Protein AF-A0A023X568-F1 (afdb_monomer_lite)

Structure (mmCIF, N/CA/C/O backbone):
data_AF-A0A023X568-F1
#
_entry.id   AF-A0A023X568-F1
#
loop_
_atom_site.group_PDB
_atom_site.id
_atom_site.type_symbol
_atom_site.label_atom_id
_atom_site.label_alt_id
_atom_site.label_comp_id
_atom_site.label_asym_id
_atom_site.label_entity_id
_atom_site.label_seq_id
_atom_site.pdbx_PDB_ins_code
_atom_site.Cartn_x
_atom_site.Cartn_y
_atom_site.Cartn_z
_atom_site.occupancy
_atom_site.B_iso_or_equiv
_atom_site.auth_seq_id
_atom_site.auth_comp_id
_atom_site.auth_asym_id
_atom_site.auth_atom_id
_atom_site.pdbx_PDB_model_num
ATOM 1 N N . MET A 1 1 ? -38.327 41.066 -4.681 1.00 35.44 1 MET A N 1
ATOM 2 C CA . MET A 1 1 ? -38.825 39.773 -5.218 1.00 35.44 1 MET A CA 1
ATOM 3 C C . MET A 1 1 ? -37.697 39.162 -6.045 1.00 35.44 1 MET A C 1
ATOM 5 O O . MET A 1 1 ? -37.097 39.919 -6.782 1.00 35.44 1 MET A O 1
ATOM 9 N N . GLY A 1 2 ? -37.252 37.909 -5.993 1.00 36.91 2 GLY A N 1
ATOM 10 C CA . GLY A 1 2 ? -37.516 36.705 -5.208 1.00 36.91 2 GLY A CA 1
ATOM 11 C C . GLY A 1 2 ? -36.327 35.745 -5.449 1.00 36.91 2 GLY A C 1
ATOM 12 O O . GLY A 1 2 ? -35.609 35.879 -6.438 1.00 36.91 2 GLY A O 1
ATOM 13 N N . ARG A 1 3 ? -36.064 34.809 -4.529 1.00 44.84 3 ARG A N 1
ATOM 14 C CA . ARG A 1 3 ? -35.041 33.753 -4.704 1.00 44.84 3 ARG A CA 1
ATOM 15 C C . ARG A 1 3 ? -35.543 32.700 -5.707 1.00 44.84 3 ARG A C 1
ATOM 17 O O . ARG A 1 3 ? -36.745 32.444 -5.731 1.00 44.84 3 ARG A O 1
ATOM 24 N N . PRO A 1 4 ? -34.642 31.965 -6.384 1.00 42.25 4 PRO A N 1
ATOM 25 C CA . PRO A 1 4 ? -34.610 30.537 -6.060 1.00 42.25 4 PRO A CA 1
ATOM 26 C C . PRO A 1 4 ? -33.210 29.902 -6.013 1.00 42.25 4 PRO A C 1
ATOM 28 O O . PRO A 1 4 ? -32.289 30.225 -6.754 1.00 42.25 4 PRO A O 1
ATOM 31 N N . ARG A 1 5 ? -33.106 28.922 -5.110 1.00 48.09 5 ARG A N 1
ATOM 32 C CA . ARG A 1 5 ? -32.034 27.930 -4.961 1.00 48.09 5 ARG A CA 1
ATOM 33 C C . ARG A 1 5 ? -32.163 26.841 -6.035 1.00 48.09 5 ARG A C 1
ATOM 35 O O . ARG A 1 5 ? -33.280 26.387 -6.272 1.00 48.09 5 ARG A O 1
ATOM 42 N N . ARG A 1 6 ? -31.053 26.246 -6.500 1.00 35.62 6 ARG A N 1
ATOM 43 C CA . ARG A 1 6 ? -31.047 24.810 -6.859 1.00 35.62 6 ARG A CA 1
ATOM 44 C C . ARG A 1 6 ? -29.675 24.13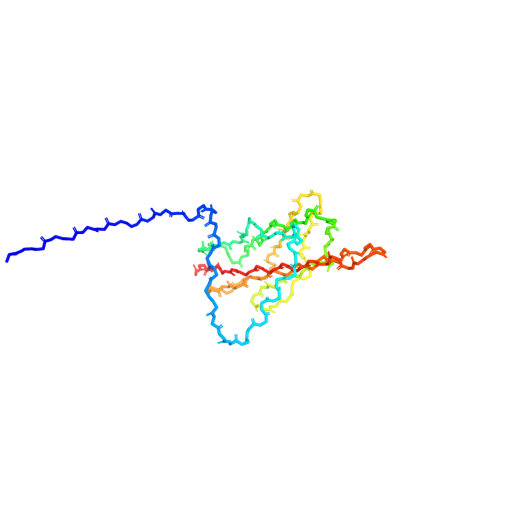5 -6.706 1.00 35.62 6 ARG A C 1
ATOM 46 O O . ARG A 1 6 ? -28.683 24.539 -7.294 1.00 35.62 6 ARG A O 1
ATOM 53 N N . ARG A 1 7 ? -29.679 23.080 -5.883 1.00 36.94 7 ARG A N 1
ATOM 54 C CA . ARG A 1 7 ? -28.644 22.053 -5.662 1.00 36.94 7 ARG A CA 1
ATOM 55 C C . ARG A 1 7 ? -28.492 21.117 -6.876 1.00 36.94 7 ARG A C 1
ATOM 57 O O . ARG A 1 7 ? -29.515 20.753 -7.450 1.00 36.94 7 ARG A O 1
ATOM 64 N N . ARG A 1 8 ? -27.281 20.576 -7.088 1.00 30.38 8 ARG A N 1
ATOM 65 C CA . ARG A 1 8 ? -26.889 19.134 -7.204 1.00 30.38 8 ARG A CA 1
ATOM 66 C C . ARG A 1 8 ? -25.484 19.079 -7.823 1.00 30.38 8 ARG A C 1
ATOM 68 O O . ARG A 1 8 ? -25.260 19.673 -8.861 1.00 30.38 8 ARG A O 1
ATOM 75 N N . ASN A 1 9 ? -24.465 18.613 -7.106 1.00 30.53 9 ASN A N 1
ATOM 76 C CA . ASN A 1 9 ? -24.104 17.217 -6.820 1.00 30.53 9 ASN A CA 1
ATOM 77 C C . ASN A 1 9 ? -23.777 16.373 -8.065 1.00 30.53 9 ASN A C 1
ATOM 79 O O . ASN A 1 9 ? -24.662 16.084 -8.865 1.00 30.53 9 ASN A O 1
ATOM 83 N N . SER A 1 10 ? -22.537 15.873 -8.048 1.00 35.84 10 SER A N 1
ATOM 84 C CA . SER A 1 10 ? -22.014 14.678 -8.713 1.00 35.84 10 SER A CA 1
ATOM 85 C C . SER A 1 10 ? -21.872 14.717 -10.233 1.00 35.84 10 SER A C 1
ATOM 87 O O . SER A 1 10 ? -22.862 14.750 -10.960 1.00 35.84 10 SER A O 1
ATOM 89 N N . ARG A 1 11 ? -20.619 14.586 -10.693 1.00 29.97 11 ARG A N 1
ATOM 90 C CA . ARG A 1 11 ? -20.166 13.501 -11.586 1.00 29.97 11 ARG A CA 1
ATOM 91 C C . ARG A 1 11 ? -18.658 13.612 -11.839 1.00 29.97 11 ARG A C 1
ATOM 93 O O . ARG A 1 11 ? -18.179 14.651 -12.269 1.00 29.97 11 ARG A O 1
ATOM 100 N N . ASN A 1 12 ? -17.955 12.516 -11.543 1.00 39.72 12 ASN A N 1
ATOM 101 C CA . ASN A 1 12 ? -16.708 12.036 -12.150 1.00 39.72 12 ASN A CA 1
ATOM 102 C C . ASN A 1 12 ? -15.942 12.991 -13.085 1.00 39.72 12 ASN A C 1
ATOM 104 O O . ASN A 1 12 ? -16.439 13.266 -14.178 1.00 39.72 12 ASN A O 1
ATOM 108 N N . PRO A 1 13 ? -14.649 13.253 -12.836 1.00 35.16 13 PRO A N 1
ATOM 109 C CA . PRO A 1 13 ? -13.721 13.431 -13.932 1.00 35.16 13 PRO A CA 1
ATOM 110 C C . PRO A 1 13 ? -13.277 12.046 -14.419 1.00 35.16 13 PRO A C 1
ATOM 112 O O . PRO A 1 13 ? -12.352 11.428 -13.895 1.00 35.16 13 PRO A O 1
ATOM 115 N N . ARG A 1 14 ? -13.990 11.562 -15.444 1.00 32.44 14 ARG A N 1
ATOM 116 C CA . ARG A 1 14 ? -13.368 10.791 -16.525 1.00 32.44 14 ARG A CA 1
ATOM 117 C C . ARG A 1 14 ? -12.263 11.670 -17.118 1.00 32.44 14 ARG A C 1
ATOM 119 O O . ARG A 1 14 ? -12.460 12.873 -17.267 1.00 32.44 14 ARG A O 1
ATOM 126 N N . TRP A 1 15 ? -11.117 11.060 -17.395 1.00 35.97 15 TRP A N 1
ATOM 127 C CA . TRP A 1 15 ? -9.962 11.663 -18.054 1.00 35.97 15 TRP A CA 1
ATOM 128 C C . TRP A 1 15 ? -10.347 12.646 -19.164 1.00 35.97 15 TRP A C 1
ATOM 130 O O . TRP A 1 15 ? -11.101 12.254 -20.044 1.00 35.97 15 TRP A O 1
ATOM 140 N N . SER A 1 16 ? -9.785 13.861 -19.144 1.00 31.78 16 SER A N 1
ATOM 141 C CA . SER A 1 16 ? -9.443 14.631 -20.349 1.00 31.78 16 SER A CA 1
ATOM 142 C C . SER A 1 16 ? -8.603 15.872 -20.011 1.00 31.78 16 SER A C 1
ATOM 144 O O . SER A 1 16 ? -9.069 16.810 -19.376 1.00 31.78 16 SER A O 1
ATOM 146 N N . THR A 1 17 ? -7.374 15.831 -20.521 1.00 32.97 17 THR A N 1
ATOM 147 C CA . THR A 1 17 ? -6.616 16.911 -21.172 1.00 32.97 17 THR A CA 1
ATOM 148 C C . THR A 1 17 ? -6.122 18.123 -20.368 1.00 32.97 17 THR A C 1
ATOM 150 O O . THR A 1 17 ? -6.838 18.878 -19.721 1.00 32.97 17 THR A O 1
ATOM 153 N N . VAL A 1 18 ? -4.812 18.300 -20.524 1.00 33.88 18 VAL A N 1
ATOM 154 C CA . VAL A 1 18 ? -3.893 19.292 -19.976 1.00 33.88 18 VAL A CA 1
ATOM 155 C C . VAL A 1 18 ? -4.303 20.738 -20.292 1.00 33.88 18 VAL A C 1
ATOM 157 O O . VAL A 1 18 ? -4.544 21.085 -21.447 1.00 33.88 18 VAL A O 1
ATOM 160 N N . ARG A 1 19 ? -4.249 21.617 -19.283 1.00 27.55 19 ARG A N 1
ATOM 161 C CA . ARG A 1 19 ? -4.012 23.060 -19.464 1.00 27.55 19 ARG A CA 1
ATOM 162 C C . ARG A 1 19 ? -2.806 23.465 -18.620 1.00 27.55 19 ARG A C 1
ATOM 164 O O . ARG A 1 19 ? -2.854 23.399 -17.396 1.00 27.55 19 ARG A O 1
ATOM 171 N N . VAL A 1 20 ? -1.721 23.845 -19.291 1.00 35.78 20 VAL A N 1
ATOM 172 C CA . VAL A 1 20 ? -0.517 24.411 -18.671 1.00 35.78 20 VAL A CA 1
ATOM 173 C C . VAL A 1 20 ? -0.686 25.925 -18.592 1.00 35.78 20 VAL A C 1
ATOM 175 O O . VAL A 1 20 ? -0.778 26.587 -19.621 1.00 35.78 20 VAL A O 1
ATOM 178 N N . THR A 1 21 ? -0.654 26.481 -17.384 1.00 30.23 21 THR A N 1
ATOM 179 C CA . THR A 1 21 ? -0.335 27.896 -17.148 1.00 30.23 21 THR A CA 1
ATOM 180 C C . THR A 1 21 ? 0.829 27.963 -16.163 1.00 30.23 21 THR A C 1
ATOM 182 O O . THR A 1 21 ? 0.734 27.467 -15.043 1.00 30.23 21 THR A O 1
ATOM 185 N N . ARG A 1 22 ? 1.954 28.518 -16.631 1.00 37.56 22 ARG A N 1
ATOM 186 C CA . ARG A 1 22 ? 3.204 28.743 -15.889 1.00 37.56 22 ARG A CA 1
ATOM 187 C C . ARG A 1 22 ? 2.975 29.658 -14.680 1.00 37.56 22 ARG A C 1
ATOM 189 O O . ARG A 1 22 ? 2.546 30.790 -14.878 1.00 37.56 22 ARG A O 1
ATOM 196 N N . THR A 1 23 ? 3.456 29.252 -13.502 1.00 34.44 23 THR A N 1
ATOM 197 C CA . THR A 1 23 ? 3.825 30.188 -12.426 1.00 34.44 23 THR A CA 1
ATOM 198 C C . THR A 1 23 ? 5.121 29.724 -11.759 1.00 34.44 23 THR A C 1
ATOM 200 O O . THR A 1 23 ? 5.266 28.560 -11.392 1.00 34.44 23 THR A O 1
ATOM 203 N N . LYS A 1 24 ? 6.082 30.651 -11.667 1.00 31.27 24 LYS A N 1
ATOM 204 C CA . LYS A 1 24 ? 7.371 30.533 -10.975 1.00 31.27 24 LYS A CA 1
ATOM 205 C C . LYS A 1 24 ? 7.178 30.081 -9.523 1.00 31.27 24 LYS A C 1
ATOM 207 O O . LYS A 1 24 ? 6.383 30.669 -8.800 1.00 31.27 24 LYS A O 1
ATOM 212 N N . GLY A 1 25 ? 7.971 29.104 -9.102 1.00 27.59 25 GLY A N 1
ATOM 213 C CA . GLY A 1 25 ? 8.020 28.617 -7.727 1.00 27.59 25 GLY A CA 1
ATOM 214 C C . GLY A 1 25 ? 8.455 27.164 -7.736 1.00 27.59 25 GLY A C 1
ATOM 215 O O . GLY A 1 25 ? 7.671 26.283 -8.067 1.00 27.59 25 GLY A O 1
ATOM 216 N N . SER A 1 26 ? 9.735 26.932 -7.463 1.00 42.91 26 SER A N 1
ATOM 217 C CA . SER A 1 26 ? 10.348 25.609 -7.384 1.00 42.91 26 SER A CA 1
ATOM 218 C C . SER A 1 26 ? 9.508 24.660 -6.518 1.00 42.91 26 SER A C 1
ATOM 220 O O . SER A 1 26 ? 9.502 24.771 -5.297 1.00 42.91 26 SER A O 1
ATOM 222 N N . ASN A 1 27 ? 8.806 23.715 -7.141 1.00 33.22 27 ASN A N 1
ATOM 223 C CA . ASN A 1 27 ? 8.450 22.462 -6.497 1.00 33.22 27 ASN A CA 1
ATOM 224 C C . ASN A 1 27 ? 8.725 21.357 -7.509 1.00 33.22 27 ASN A C 1
ATOM 226 O O . ASN A 1 27 ? 8.064 21.264 -8.545 1.00 33.22 27 ASN A O 1
ATOM 230 N N . LYS A 1 28 ? 9.790 20.607 -7.239 1.00 31.47 28 LYS A N 1
ATOM 231 C CA . LYS A 1 28 ? 10.438 19.607 -8.088 1.00 31.47 28 LYS A CA 1
ATOM 232 C C . LYS A 1 28 ? 9.469 18.447 -8.366 1.00 31.47 28 LYS A C 1
ATOM 234 O O . LYS A 1 28 ? 9.620 17.352 -7.841 1.00 31.47 28 LYS A O 1
ATOM 239 N N . THR A 1 29 ? 8.444 18.690 -9.182 1.00 31.78 29 THR A N 1
ATOM 240 C CA . THR A 1 29 ? 7.583 17.649 -9.747 1.00 31.78 29 THR A CA 1
ATOM 241 C C . THR A 1 29 ? 8.348 17.073 -10.917 1.00 31.78 29 THR A C 1
ATOM 243 O O . THR A 1 29 ? 8.167 17.437 -12.076 1.00 31.78 29 THR A O 1
ATOM 246 N N . THR A 1 30 ? 9.300 16.230 -10.558 1.00 33.84 30 THR A N 1
ATOM 247 C CA . THR A 1 30 ? 10.029 15.359 -11.454 1.00 33.84 30 THR A CA 1
ATOM 248 C C . THR A 1 30 ? 9.009 14.434 -12.142 1.00 33.84 30 THR A C 1
ATOM 250 O O . THR A 1 30 ? 8.675 13.356 -11.671 1.00 33.84 30 THR A O 1
ATOM 253 N N . SER A 1 31 ? 8.431 14.909 -13.247 1.00 42.16 31 SER A N 1
ATOM 254 C CA . SER A 1 31 ? 7.769 14.071 -14.248 1.00 42.16 31 SER A CA 1
ATOM 255 C C . SER A 1 31 ? 8.863 13.482 -15.128 1.00 42.16 31 SER A C 1
ATOM 257 O O . SER A 1 31 ? 9.156 14.011 -16.200 1.00 42.16 31 SER A O 1
ATOM 259 N N . TYR A 1 32 ? 9.509 12.415 -14.661 1.00 35.47 32 TYR A N 1
ATOM 260 C CA . TYR A 1 32 ? 10.209 11.532 -15.586 1.00 35.47 32 TYR A CA 1
ATOM 261 C C . TYR A 1 32 ? 9.151 10.653 -16.254 1.00 35.47 32 TYR A C 1
ATOM 263 O O . TYR A 1 32 ? 8.210 10.207 -15.603 1.00 35.47 32 TYR A O 1
ATOM 271 N N . ARG A 1 33 ? 9.255 10.565 -17.584 1.00 43.19 33 ARG A N 1
ATOM 272 C CA . ARG A 1 33 ? 8.391 9.852 -18.536 1.00 43.19 33 ARG A CA 1
ATOM 273 C C . ARG A 1 33 ? 7.608 8.717 -17.878 1.00 43.19 33 ARG A C 1
ATOM 275 O O . ARG A 1 33 ? 8.216 7.869 -17.246 1.00 43.19 33 ARG A O 1
ATOM 282 N N . VAL A 1 34 ? 6.288 8.731 -18.073 1.00 47.25 34 VAL A N 1
ATOM 283 C CA . VAL A 1 34 ? 5.316 7.726 -17.622 1.00 47.25 34 VAL A CA 1
ATOM 284 C C . VAL A 1 34 ? 5.871 6.310 -17.819 1.00 47.25 34 VAL A C 1
ATOM 286 O O . VAL A 1 34 ? 5.680 5.701 -18.866 1.00 47.25 34 VAL A O 1
ATOM 289 N N . SER A 1 35 ? 6.558 5.782 -16.809 1.00 57.00 35 SER A N 1
ATOM 290 C CA . SER A 1 35 ? 6.636 4.348 -16.584 1.00 57.00 35 SER A CA 1
ATOM 291 C C . SER A 1 35 ? 5.195 3.887 -16.441 1.00 57.00 35 SER A C 1
ATOM 293 O O . SER A 1 35 ? 4.418 4.556 -15.753 1.00 57.00 35 SER A O 1
ATOM 295 N N . GLY A 1 36 ? 4.812 2.764 -17.041 1.00 71.94 36 GLY A N 1
ATOM 296 C CA . GLY A 1 36 ? 3.463 2.206 -16.897 1.00 71.94 36 GLY A CA 1
ATOM 297 C C . GLY A 1 36 ? 3.086 1.818 -15.461 1.00 71.94 36 GLY A C 1
ATOM 298 O O . GLY A 1 36 ? 2.042 1.205 -15.254 1.00 71.94 36 GLY A O 1
ATOM 299 N N . LEU A 1 37 ? 3.932 2.163 -14.490 1.00 84.19 37 LEU A N 1
ATOM 300 C CA . LEU A 1 37 ? 3.759 2.017 -13.065 1.00 84.19 37 LEU A CA 1
ATOM 301 C C . LEU A 1 37 ? 2.515 2.760 -12.556 1.00 84.19 37 LEU A C 1
ATOM 303 O O . LEU A 1 37 ? 2.428 3.989 -12.555 1.00 84.19 37 LEU A O 1
ATOM 307 N N . SER A 1 38 ? 1.542 1.990 -12.086 1.00 86.06 38 SER A N 1
ATOM 308 C CA . SER A 1 38 ? 0.242 2.468 -11.640 1.00 86.06 38 SER A CA 1
ATOM 309 C C . SER A 1 38 ? -0.188 1.769 -10.356 1.00 86.06 38 SER A C 1
ATOM 311 O O . SER A 1 38 ? -0.047 0.555 -10.213 1.00 86.06 38 SER A O 1
ATOM 313 N N . ILE A 1 39 ? -0.754 2.550 -9.427 1.00 88.00 39 ILE A N 1
ATOM 314 C CA . ILE A 1 39 ? -1.297 2.069 -8.150 1.00 88.00 39 ILE A CA 1
ATOM 315 C C . ILE A 1 39 ? -2.798 2.379 -8.078 1.00 88.00 39 ILE A C 1
ATOM 317 O O . ILE A 1 39 ? -3.230 3.530 -7.901 1.00 88.00 39 ILE A O 1
ATOM 321 N N . THR A 1 40 ? -3.613 1.332 -8.177 1.00 90.50 40 THR A N 1
ATOM 322 C CA . THR A 1 40 ? -5.082 1.394 -8.244 1.00 90.50 40 THR A CA 1
ATOM 323 C C . THR A 1 40 ? -5.734 0.416 -7.259 1.00 90.50 40 THR A C 1
ATOM 325 O O . THR A 1 40 ? -5.047 -0.212 -6.457 1.00 90.50 40 THR A O 1
ATOM 328 N N . GLY A 1 41 ? -7.072 0.340 -7.234 1.00 88.25 41 GLY A N 1
ATOM 329 C CA . GLY A 1 41 ? -7.797 -0.665 -6.439 1.00 88.25 41 GLY A CA 1
ATOM 330 C C . GLY A 1 41 ? -7.577 -0.592 -4.921 1.00 88.25 41 GLY A C 1
ATOM 331 O O . GLY A 1 41 ? -7.720 -1.603 -4.234 1.00 88.25 41 GLY A O 1
ATOM 332 N N . VAL A 1 42 ? -7.191 0.578 -4.401 1.00 91.69 42 VAL A N 1
ATOM 333 C CA . VAL A 1 42 ? -6.760 0.726 -3.006 1.00 91.69 42 VAL A CA 1
ATOM 334 C C . VAL A 1 42 ? -7.902 0.501 -2.013 1.00 91.69 42 VAL A C 1
ATOM 336 O O . VAL A 1 42 ? -9.042 0.911 -2.235 1.00 91.69 42 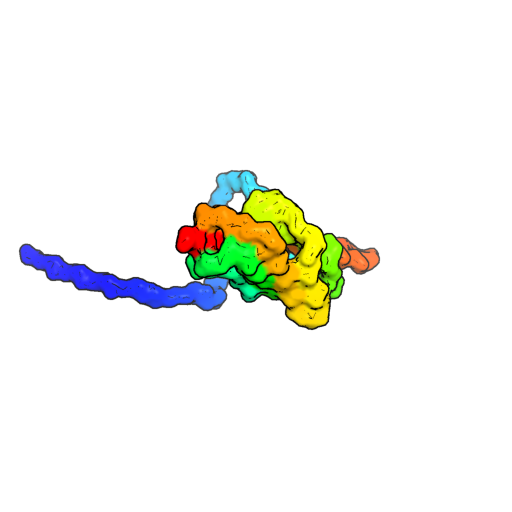VAL A O 1
ATOM 339 N N . GLY A 1 43 ? -7.584 -0.129 -0.888 1.00 87.88 43 GLY A N 1
ATOM 340 C CA . GLY A 1 43 ? -8.504 -0.335 0.220 1.00 87.88 43 GLY A CA 1
ATOM 341 C C . GLY A 1 43 ? -7.776 -0.731 1.507 1.00 87.88 43 GLY A C 1
ATOM 342 O O . GLY A 1 43 ? -6.616 -1.130 1.447 1.00 87.88 43 GLY A O 1
ATOM 343 N N . PRO A 1 44 ? -8.436 -0.652 2.671 1.00 93.56 44 PRO A N 1
ATOM 344 C CA . PRO A 1 44 ? -9.771 -0.088 2.875 1.00 93.56 44 PRO A CA 1
ATOM 345 C C . PRO A 1 44 ? -9.810 1.433 2.660 1.00 93.56 44 PRO A C 1
ATOM 347 O O . PRO A 1 44 ? -8.791 2.105 2.778 1.00 93.56 44 PRO A O 1
ATOM 350 N N . THR A 1 45 ? -10.992 1.965 2.361 1.00 88.88 45 THR A N 1
ATOM 351 C CA . THR A 1 45 ? -11.278 3.405 2.280 1.00 88.88 45 THR A CA 1
ATOM 352 C C . THR A 1 45 ? -12.550 3.705 3.069 1.00 88.88 45 THR A C 1
ATOM 354 O O . THR A 1 45 ? -13.370 2.815 3.301 1.00 88.88 45 THR A O 1
ATOM 357 N N . GLY A 1 46 ? -12.722 4.955 3.505 1.00 90.81 46 GLY A N 1
ATOM 358 C CA . GLY A 1 46 ? -13.892 5.344 4.294 1.00 90.81 46 GLY A CA 1
ATOM 359 C C . GLY A 1 46 ? -13.914 4.680 5.672 1.00 90.81 46 GLY A C 1
ATOM 360 O O . GLY A 1 46 ? -12.864 4.468 6.275 1.00 90.81 46 GLY A O 1
ATOM 361 N N . ARG A 1 47 ? -15.107 4.380 6.194 1.00 92.00 47 ARG A N 1
ATOM 362 C CA . ARG A 1 47 ? -15.284 3.817 7.539 1.00 92.00 47 ARG A CA 1
ATOM 363 C C . ARG A 1 47 ? -15.253 2.287 7.507 1.00 92.00 47 ARG A C 1
ATOM 365 O O . ARG A 1 47 ? -16.031 1.675 6.782 1.00 92.00 47 ARG A O 1
ATOM 372 N N . VAL A 1 48 ? -14.403 1.677 8.331 1.00 92.00 48 VAL A N 1
ATOM 373 C CA . VAL A 1 48 ? -14.314 0.223 8.531 1.00 92.00 48 VAL A CA 1
ATOM 374 C C . VAL A 1 48 ? -14.754 -0.154 9.940 1.00 92.00 48 VAL A C 1
ATOM 376 O O . VAL A 1 48 ? -14.390 0.512 10.905 1.00 92.00 48 VAL A O 1
ATOM 379 N N . ALA A 1 49 ? -15.537 -1.226 10.064 1.00 86.62 49 ALA A N 1
ATOM 380 C CA . ALA A 1 49 ? -15.985 -1.737 11.363 1.00 86.62 49 ALA A CA 1
ATOM 381 C C . ALA A 1 49 ? -14.896 -2.555 12.082 1.00 86.62 49 ALA A C 1
ATOM 383 O O . ALA A 1 49 ? -14.826 -2.575 13.304 1.00 86.62 49 ALA A O 1
ATOM 384 N N . GLY A 1 50 ? -14.030 -3.232 11.322 1.00 86.25 50 GLY A N 1
ATOM 385 C CA . GLY A 1 50 ? -12.981 -4.085 11.871 1.00 86.25 50 GLY A CA 1
ATOM 386 C C . GLY A 1 50 ? -11.713 -3.313 12.231 1.00 86.25 50 GLY A C 1
ATOM 387 O O . GLY A 1 50 ? -11.198 -2.537 11.429 1.00 86.25 50 GLY A O 1
ATOM 388 N N . ARG A 1 51 ? -11.147 -3.617 13.404 1.00 89.31 51 ARG A N 1
ATOM 389 C CA . ARG A 1 51 ? -9.843 -3.096 13.860 1.00 89.31 51 ARG A CA 1
ATOM 390 C C . ARG A 1 51 ? -8.641 -3.791 13.206 1.00 89.31 51 ARG A C 1
ATOM 392 O O . ARG A 1 51 ? -7.508 -3.369 13.405 1.00 89.31 51 ARG A O 1
ATOM 399 N N . ARG A 1 52 ? -8.875 -4.859 12.437 1.00 92.19 52 ARG A N 1
ATOM 400 C CA . ARG A 1 52 ? -7.858 -5.622 11.691 1.00 92.19 52 ARG A CA 1
ATOM 401 C C . ARG A 1 52 ? -8.223 -5.711 10.207 1.00 92.19 52 ARG A C 1
ATOM 403 O O . ARG A 1 52 ? -8.546 -6.791 9.716 1.00 92.19 52 ARG A O 1
ATOM 410 N N . PRO A 1 53 ? -8.282 -4.577 9.490 1.00 92.81 53 PRO A N 1
ATOM 411 C CA . PRO A 1 53 ? -8.624 -4.612 8.081 1.00 92.81 53 PRO A CA 1
ATOM 412 C C . PRO A 1 53 ? -7.481 -5.210 7.252 1.00 92.81 53 PRO A C 1
ATOM 414 O O . PRO A 1 53 ? -6.307 -5.119 7.611 1.00 92.81 53 PRO A O 1
ATOM 417 N N . THR A 1 54 ? -7.824 -5.755 6.090 1.00 95.06 54 THR A N 1
ATOM 418 C CA . THR A 1 54 ? -6.838 -6.107 5.065 1.00 95.06 54 THR A CA 1
ATOM 419 C C . THR A 1 54 ? -6.634 -4.917 4.139 1.00 95.06 54 THR A C 1
ATOM 421 O O . THR A 1 54 ? -7.551 -4.514 3.415 1.00 95.06 54 THR A O 1
ATOM 424 N N . VAL A 1 55 ? -5.424 -4.366 4.152 1.00 93.88 55 VAL A N 1
ATOM 425 C CA . VAL A 1 55 ? -4.969 -3.387 3.167 1.00 93.88 55 VAL A CA 1
ATOM 426 C C . VAL A 1 55 ? -4.781 -4.099 1.833 1.00 93.88 55 VAL A C 1
ATOM 428 O O . VAL A 1 55 ? -4.186 -5.173 1.777 1.00 93.88 55 VAL A O 1
ATOM 431 N N . ARG A 1 56 ? -5.297 -3.516 0.756 1.00 94.88 56 ARG A N 1
ATOM 432 C CA . ARG A 1 56 ? -5.205 -4.056 -0.600 1.00 94.88 56 ARG A CA 1
ATOM 433 C C . ARG A 1 56 ? -4.919 -2.951 -1.601 1.00 94.88 56 ARG A C 1
ATOM 435 O O . ARG A 1 56 ? -5.363 -1.821 -1.408 1.00 94.88 56 ARG A O 1
ATOM 442 N N . ALA A 1 57 ? -4.215 -3.294 -2.666 1.00 92.38 57 ALA A N 1
ATOM 443 C CA . ALA A 1 57 ? -4.015 -2.438 -3.826 1.00 92.38 57 ALA A CA 1
ATOM 444 C C . ALA A 1 57 ? -3.637 -3.290 -5.041 1.00 92.38 57 ALA A C 1
ATOM 446 O O . ALA A 1 57 ? -3.259 -4.452 -4.904 1.00 92.38 57 ALA A O 1
ATOM 447 N N . THR A 1 58 ? -3.700 -2.686 -6.219 1.00 93.06 58 THR A N 1
ATOM 448 C CA . THR A 1 58 ? -3.133 -3.232 -7.448 1.00 93.06 58 THR A CA 1
ATOM 449 C C . THR A 1 58 ? -1.977 -2.338 -7.874 1.00 93.06 58 THR A C 1
ATOM 451 O O . THR A 1 58 ? -2.190 -1.149 -8.115 1.00 93.06 58 THR A O 1
ATOM 454 N N . VAL A 1 59 ? -0.772 -2.902 -7.934 1.00 90.75 59 VAL A N 1
ATOM 455 C CA . VAL A 1 59 ? 0.474 -2.247 -8.342 1.00 90.75 59 VAL A CA 1
ATOM 456 C C . VAL A 1 59 ? 0.997 -2.965 -9.581 1.00 90.75 59 VAL A C 1
ATOM 458 O O . VAL A 1 59 ? 1.375 -4.135 -9.509 1.00 90.75 59 VAL A O 1
ATOM 461 N N . ILE A 1 60 ? 0.972 -2.281 -10.720 1.00 86.88 60 ILE A N 1
ATOM 462 C CA . ILE A 1 60 ? 1.347 -2.837 -12.026 1.00 86.88 60 ILE A CA 1
ATOM 463 C C . ILE A 1 60 ? 2.323 -1.877 -12.684 1.00 86.88 60 ILE A C 1
ATOM 465 O O . ILE A 1 60 ? 2.074 -0.678 -12.643 1.00 86.88 60 ILE A O 1
ATOM 469 N N . ASP A 1 61 ? 3.362 -2.396 -13.331 1.00 84.31 61 ASP A N 1
ATOM 470 C CA . ASP A 1 61 ? 4.152 -1.669 -14.323 1.00 84.31 61 ASP A CA 1
ATOM 471 C C . ASP A 1 61 ? 3.938 -2.321 -15.698 1.00 84.31 61 ASP A C 1
ATOM 473 O O . ASP A 1 61 ? 3.914 -3.542 -15.810 1.00 84.31 61 ASP A O 1
ATOM 477 N N . GLN A 1 62 ? 3.711 -1.509 -16.733 1.00 75.56 62 GLN A N 1
ATOM 478 C CA . GLN A 1 62 ? 3.561 -1.985 -18.117 1.00 75.56 62 GLN A CA 1
ATOM 479 C C . GLN A 1 62 ? 4.915 -2.143 -18.820 1.00 75.56 62 GLN A C 1
ATOM 481 O O . GLN A 1 62 ? 4.985 -2.806 -19.849 1.00 75.56 62 GLN A O 1
ATOM 486 N N . GLY A 1 63 ? 5.966 -1.495 -18.307 1.00 68.81 63 GLY A N 1
ATOM 487 C CA . GLY A 1 63 ? 7.304 -1.530 -18.897 1.00 68.81 63 GLY A CA 1
ATOM 488 C C . GLY A 1 63 ? 8.215 -2.591 -18.287 1.00 68.81 63 GLY A C 1
ATOM 489 O O . GLY A 1 63 ? 9.163 -3.016 -18.938 1.00 68.81 63 GLY A O 1
ATOM 490 N N . THR A 1 64 ? 7.936 -3.033 -17.058 1.00 74.25 64 THR A N 1
ATOM 491 C CA . THR A 1 64 ? 8.788 -3.985 -16.333 1.00 74.25 64 THR A CA 1
ATOM 492 C C . THR A 1 64 ? 7.999 -4.943 -15.461 1.00 74.25 64 THR A C 1
ATOM 494 O O . THR A 1 64 ? 6.839 -4.717 -15.115 1.00 74.25 64 THR A O 1
ATOM 497 N N . ARG A 1 65 ? 8.661 -6.033 -15.069 1.00 79.81 65 ARG A N 1
ATOM 498 C CA . ARG A 1 65 ? 8.148 -6.940 -14.051 1.00 79.81 65 ARG A CA 1
ATOM 499 C C . ARG A 1 65 ? 8.543 -6.428 -12.669 1.00 79.81 65 ARG A C 1
ATOM 501 O O . ARG A 1 65 ? 9.676 -6.620 -12.245 1.00 79.81 65 ARG A O 1
ATOM 508 N N . LEU A 1 66 ? 7.583 -5.845 -11.960 1.00 85.50 66 LEU A N 1
ATOM 509 C CA . LEU A 1 66 ? 7.752 -5.495 -10.553 1.00 85.50 66 LEU A CA 1
ATOM 510 C C . LEU A 1 66 ? 7.931 -6.740 -9.691 1.00 85.50 66 LEU A C 1
ATOM 512 O O . LEU A 1 66 ? 7.260 -7.762 -9.870 1.00 85.50 66 LEU A O 1
ATOM 516 N N . THR A 1 67 ? 8.785 -6.614 -8.691 1.00 89.00 67 THR A N 1
ATOM 517 C CA . THR A 1 67 ? 8.946 -7.576 -7.611 1.00 89.00 67 THR A CA 1
ATOM 518 C C . THR A 1 67 ? 8.443 -6.985 -6.299 1.00 89.00 67 THR A C 1
ATOM 520 O O . THR A 1 67 ? 8.140 -5.801 -6.177 1.00 89.00 67 THR A O 1
ATOM 523 N N . LYS A 1 68 ? 8.347 -7.822 -5.263 1.00 89.50 68 LYS A N 1
ATOM 524 C CA . LYS A 1 68 ? 7.988 -7.350 -3.923 1.00 89.50 68 LYS A CA 1
ATOM 525 C C . LYS A 1 68 ? 9.006 -6.337 -3.372 1.00 89.50 68 LYS A C 1
ATOM 527 O O . LYS A 1 68 ? 8.606 -5.454 -2.621 1.00 89.50 68 LYS A O 1
ATOM 532 N N . GLY A 1 69 ? 10.292 -6.483 -3.710 1.00 88.88 69 GLY A N 1
ATOM 533 C CA . GLY A 1 69 ? 11.363 -5.607 -3.217 1.00 88.88 69 GLY A CA 1
ATOM 534 C C . GLY A 1 69 ? 11.236 -4.164 -3.707 1.00 88.88 69 GLY A C 1
ATOM 535 O O . GLY A 1 69 ? 11.633 -3.241 -3.005 1.00 88.88 69 GLY A O 1
ATOM 536 N N . ASP A 1 70 ? 10.580 -3.987 -4.850 1.00 89.81 70 ASP A N 1
ATOM 537 C CA . ASP A 1 70 ? 10.336 -2.700 -5.503 1.00 89.81 70 ASP A CA 1
ATOM 538 C C . ASP A 1 70 ? 9.194 -1.908 -4.851 1.00 89.81 70 ASP A C 1
ATOM 540 O O . ASP A 1 70 ? 8.899 -0.780 -5.243 1.00 89.81 70 ASP A O 1
ATOM 544 N N . ILE A 1 71 ? 8.501 -2.501 -3.870 1.00 92.31 71 ILE A N 1
ATOM 545 C CA . ILE A 1 71 ? 7.298 -1.941 -3.261 1.00 92.31 71 ILE A CA 1
ATOM 546 C C . ILE A 1 71 ? 7.506 -1.757 -1.761 1.00 92.31 71 ILE A C 1
ATOM 548 O O . ILE A 1 71 ? 7.806 -2.691 -1.022 1.00 92.31 71 ILE A O 1
ATOM 552 N N . ARG A 1 72 ? 7.236 -0.547 -1.282 1.00 94.88 72 ARG A N 1
ATOM 553 C CA . ARG A 1 72 ? 7.204 -0.202 0.137 1.00 94.88 72 ARG A CA 1
ATOM 554 C C . ARG A 1 72 ? 5.781 0.139 0.546 1.00 94.88 72 ARG A C 1
ATOM 556 O O . ARG A 1 72 ? 5.121 0.974 -0.074 1.00 94.88 72 ARG A O 1
ATOM 563 N N . LEU A 1 73 ? 5.307 -0.506 1.607 1.00 94.56 73 LEU A N 1
ATOM 564 C CA . LEU A 1 73 ? 3.999 -0.255 2.203 1.00 94.56 73 LEU A CA 1
ATOM 565 C C . LEU A 1 73 ? 4.184 0.386 3.575 1.00 94.56 73 LEU A C 1
ATOM 567 O O . LEU A 1 73 ? 4.883 -0.157 4.421 1.00 94.56 73 LEU A O 1
ATOM 571 N N . TYR A 1 74 ? 3.473 1.475 3.833 1.00 94.31 74 TYR A N 1
ATOM 572 C CA . TYR A 1 74 ? 3.427 2.147 5.122 1.00 94.31 74 TYR A CA 1
ATOM 573 C C . TYR A 1 74 ? 1.990 2.197 5.635 1.00 94.31 74 TYR A C 1
ATOM 575 O O . TYR A 1 74 ? 1.057 2.497 4.889 1.00 94.31 74 TYR A O 1
ATOM 583 N N . VAL A 1 75 ? 1.814 1.938 6.929 1.00 92.94 75 VAL A N 1
ATOM 584 C CA . VAL A 1 75 ? 0.553 2.165 7.651 1.00 92.94 75 VAL A CA 1
ATOM 585 C C . VAL A 1 75 ? 0.875 3.019 8.868 1.00 92.94 75 VAL A C 1
ATOM 587 O O . VAL A 1 75 ? 1.729 2.638 9.668 1.00 92.94 75 VAL A O 1
ATOM 590 N N . ASP A 1 76 ? 0.241 4.186 8.959 1.00 90.88 76 ASP A N 1
ATOM 591 C CA . ASP A 1 76 ? 0.507 5.240 9.947 1.00 90.88 76 ASP A CA 1
ATOM 592 C C . ASP A 1 76 ? 1.990 5.630 10.015 1.00 90.88 76 ASP A C 1
ATOM 594 O O . ASP A 1 76 ? 2.576 5.788 11.081 1.00 90.88 76 ASP A O 1
ATOM 598 N N . GLY A 1 77 ? 2.629 5.716 8.844 1.00 91.12 77 GLY A N 1
ATOM 599 C CA . GLY A 1 77 ? 4.055 6.032 8.709 1.00 91.12 77 GLY A CA 1
ATOM 600 C C . GLY A 1 77 ? 5.005 4.877 9.042 1.00 91.12 77 GLY A C 1
ATOM 601 O O . GLY A 1 77 ? 6.195 4.983 8.772 1.00 91.12 77 GLY A O 1
ATOM 602 N N . SER A 1 78 ? 4.508 3.753 9.565 1.00 92.31 78 SER A N 1
ATOM 603 C CA . SER A 1 78 ? 5.332 2.573 9.846 1.00 92.31 78 SER A CA 1
ATOM 604 C C . SER A 1 78 ? 5.424 1.655 8.634 1.00 92.31 78 SER A C 1
ATOM 606 O O . SER A 1 78 ? 4.393 1.173 8.153 1.00 92.31 78 SER A O 1
ATOM 608 N N . GLU A 1 79 ? 6.645 1.345 8.198 1.00 93.88 79 GLU A N 1
ATOM 609 C CA . GLU A 1 79 ? 6.890 0.404 7.103 1.00 93.88 79 GLU A CA 1
ATOM 610 C C . GLU A 1 79 ? 6.420 -1.010 7.465 1.00 93.88 79 GLU A C 1
ATOM 612 O O . GLU A 1 79 ? 6.613 -1.496 8.584 1.00 93.88 79 GLU A O 1
ATOM 617 N N . LYS A 1 80 ? 5.770 -1.675 6.512 1.00 93.81 80 LYS A N 1
ATOM 618 C CA . LYS A 1 80 ? 5.232 -3.026 6.629 1.00 93.81 80 LYS A CA 1
ATOM 619 C C . LYS A 1 80 ? 5.922 -3.897 5.594 1.00 93.81 80 LYS A C 1
ATOM 621 O O . LYS A 1 80 ? 5.655 -3.761 4.412 1.00 93.81 80 LYS A O 1
ATOM 626 N N . SER A 1 81 ? 6.754 -4.831 6.048 1.00 91.69 81 SER A N 1
ATOM 627 C CA . SER A 1 81 ? 7.479 -5.786 5.190 1.00 91.69 81 SER A CA 1
ATOM 628 C C . SER A 1 81 ? 6.732 -7.112 4.976 1.00 91.69 81 SER A C 1
ATOM 630 O O . SER A 1 81 ? 6.970 -7.838 4.008 1.00 91.69 81 SER A O 1
ATOM 632 N N . ARG A 1 82 ? 5.776 -7.436 5.858 1.00 93.12 82 ARG A N 1
ATOM 633 C CA . ARG A 1 82 ? 4.996 -8.692 5.842 1.00 93.12 82 ARG A CA 1
ATOM 634 C C . ARG A 1 82 ? 3.813 -8.693 4.862 1.00 93.12 82 ARG A C 1
ATOM 636 O O . ARG A 1 82 ? 2.930 -9.536 4.971 1.00 93.12 82 ARG A O 1
ATOM 643 N N . PHE A 1 83 ? 3.757 -7.747 3.928 1.00 95.31 83 PHE A N 1
ATOM 644 C CA . PHE A 1 83 ? 2.746 -7.769 2.873 1.00 95.31 83 PHE A CA 1
ATOM 645 C C . PHE A 1 83 ? 3.044 -8.867 1.849 1.00 95.31 83 PHE A C 1
ATOM 647 O O . PHE A 1 83 ? 4.180 -9.324 1.693 1.00 95.31 83 PHE A O 1
ATOM 654 N N . HIS A 1 84 ? 2.000 -9.275 1.150 1.00 95.94 84 HIS A N 1
ATOM 655 C CA . HIS A 1 84 ? 2.064 -10.156 0.003 1.00 95.94 84 HIS A CA 1
ATOM 656 C C . HIS A 1 84 ? 1.922 -9.327 -1.272 1.00 95.94 84 HIS A C 1
ATOM 658 O O . HIS A 1 84 ? 1.119 -8.390 -1.319 1.00 95.94 84 HIS A O 1
ATOM 664 N N . TYR A 1 85 ? 2.681 -9.695 -2.298 1.00 95.44 85 TYR A N 1
ATOM 665 C CA . TYR A 1 85 ? 2.573 -9.136 -3.634 1.00 95.44 85 TYR A CA 1
ATOM 666 C C . TYR A 1 85 ? 2.633 -10.270 -4.649 1.00 95.44 85 TYR A C 1
ATOM 668 O O . TYR A 1 85 ? 3.563 -11.073 -4.617 1.00 95.44 85 TYR A O 1
ATOM 676 N N . ASP A 1 86 ? 1.632 -10.330 -5.519 1.00 93.25 86 ASP A N 1
ATOM 677 C CA . ASP A 1 86 ? 1.613 -11.228 -6.665 1.00 93.25 86 ASP A CA 1
ATOM 678 C C . ASP A 1 86 ? 2.035 -10.452 -7.924 1.00 93.25 86 ASP A C 1
ATOM 680 O O . ASP A 1 86 ? 1.262 -9.612 -8.391 1.00 93.25 86 ASP A O 1
ATOM 684 N N . PRO A 1 87 ? 3.223 -10.721 -8.493 1.00 88.69 87 PRO A N 1
ATOM 685 C CA . PRO A 1 87 ? 3.708 -10.022 -9.678 1.00 88.69 87 PRO A CA 1
ATOM 686 C C . PRO A 1 87 ? 2.927 -10.369 -10.953 1.00 88.69 87 PRO A C 1
ATOM 688 O O . PRO A 1 87 ? 2.981 -9.603 -11.908 1.00 88.69 87 PRO A O 1
ATOM 691 N N . ALA A 1 88 ? 2.201 -11.494 -10.999 1.00 88.44 88 ALA A N 1
ATOM 692 C CA . ALA A 1 88 ? 1.413 -11.864 -12.175 1.00 88.44 88 ALA A CA 1
ATOM 693 C C . ALA A 1 88 ? 0.126 -11.033 -12.283 1.00 88.44 88 ALA A C 1
ATOM 695 O O . ALA A 1 88 ? -0.265 -10.625 -13.373 1.00 88.44 88 ALA A O 1
ATOM 696 N N . SER A 1 89 ? -0.529 -10.763 -11.150 1.00 89.06 89 SER A N 1
ATOM 697 C CA . SER A 1 89 ? -1.776 -9.986 -11.099 1.00 89.06 89 SER A CA 1
ATOM 698 C C . SER A 1 89 ? -1.596 -8.544 -10.606 1.00 89.06 89 SER A C 1
ATOM 700 O O . SER A 1 89 ? -2.549 -7.760 -10.594 1.00 89.06 89 SER A O 1
ATOM 702 N N . GLY A 1 90 ? -0.397 -8.193 -10.141 1.00 90.06 90 GLY A N 1
ATOM 703 C CA . GLY A 1 90 ? -0.104 -6.929 -9.471 1.00 90.06 90 GLY A CA 1
ATOM 704 C C . GLY A 1 90 ? -0.807 -6.773 -8.120 1.00 90.06 90 GLY A C 1
ATOM 705 O O . GLY A 1 90 ? -0.884 -5.665 -7.589 1.00 90.06 90 GLY A O 1
ATOM 706 N N . ARG A 1 91 ? -1.388 -7.838 -7.553 1.00 94.44 91 ARG A N 1
ATOM 707 C CA . ARG A 1 91 ? -2.190 -7.740 -6.326 1.00 94.44 91 ARG A CA 1
ATOM 708 C C . ARG A 1 91 ? -1.290 -7.639 -5.106 1.00 94.44 91 ARG A C 1
ATOM 710 O O . ARG A 1 91 ? -0.581 -8.578 -4.755 1.00 94.44 91 ARG A O 1
ATOM 717 N N . LEU A 1 92 ? -1.397 -6.512 -4.413 1.00 95.50 92 LEU A N 1
ATOM 718 C CA . LEU A 1 92 ? -0.823 -6.289 -3.098 1.00 95.50 92 LEU A CA 1
ATOM 719 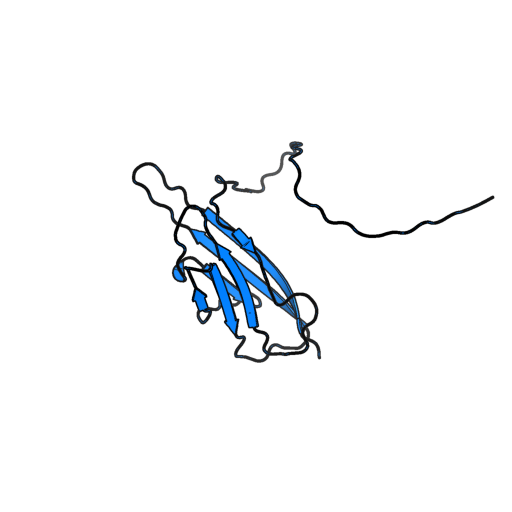C C . LEU A 1 92 ? -1.887 -6.523 -2.027 1.00 95.50 92 LEU A C 1
ATOM 721 O O . LEU A 1 92 ? -2.993 -5.979 -2.099 1.00 95.50 92 LEU A O 1
ATOM 725 N N . SER A 1 93 ? -1.535 -7.281 -0.994 1.00 95.44 93 SER A N 1
ATOM 726 C CA . SER A 1 93 ? -2.380 -7.474 0.182 1.00 95.44 93 SER A CA 1
ATOM 727 C C . SER A 1 93 ? -1.562 -7.502 1.463 1.00 95.44 93 SER A C 1
ATOM 729 O O . SER A 1 93 ? -0.544 -8.184 1.546 1.00 95.44 93 SER A O 1
ATOM 731 N N . TYR A 1 94 ? -2.037 -6.817 2.492 1.00 95.50 94 TYR A N 1
ATOM 732 C CA . TYR A 1 94 ? -1.433 -6.804 3.815 1.00 95.50 94 TYR A CA 1
ATOM 733 C C . TYR A 1 94 ? -2.514 -6.936 4.880 1.00 95.50 94 TYR A C 1
ATOM 735 O O . TYR A 1 94 ? -3.392 -6.082 5.010 1.00 95.50 94 TYR A O 1
ATOM 743 N N . TYR A 1 95 ? -2.439 -8.015 5.650 1.00 94.38 95 TYR A N 1
ATOM 744 C CA . TYR A 1 95 ? -3.303 -8.205 6.802 1.00 94.38 95 TYR A CA 1
ATOM 745 C C . TYR A 1 95 ? -2.735 -7.457 8.006 1.00 94.38 95 TYR A C 1
ATOM 747 O O . TYR A 1 95 ? -1.594 -7.681 8.421 1.00 94.38 95 TYR A O 1
ATOM 755 N N . VAL A 1 96 ? -3.538 -6.566 8.583 1.00 89.88 96 VAL A N 1
ATOM 756 C CA . VAL A 1 96 ? -3.147 -5.823 9.777 1.00 89.88 96 VAL A CA 1
ATOM 757 C C . VAL A 1 96 ? -3.228 -6.753 10.994 1.00 89.88 96 VAL A C 1
ATOM 759 O O . VAL A 1 96 ? -4.302 -6.995 11.540 1.00 89.88 96 VAL A O 1
ATOM 762 N N . GLY A 1 97 ? -2.077 -7.292 11.409 1.00 84.44 97 GLY A N 1
ATOM 763 C CA . GLY A 1 97 ? -2.000 -8.260 12.514 1.00 84.44 97 GLY A CA 1
ATOM 764 C C . GLY A 1 97 ? -2.344 -7.672 13.888 1.00 84.44 97 GLY A C 1
ATOM 765 O O . GLY A 1 97 ? -3.022 -8.313 14.691 1.00 84.44 97 GLY A O 1
ATOM 766 N N . ASN A 1 98 ? -1.936 -6.426 14.143 1.00 87.56 98 ASN A N 1
ATOM 767 C CA . ASN A 1 98 ? -2.213 -5.731 15.401 1.00 87.56 98 ASN A CA 1
ATOM 768 C C . ASN A 1 98 ? -3.499 -4.918 15.281 1.00 87.56 98 ASN A C 1
ATOM 770 O O . ASN A 1 98 ? -3.684 -4.207 14.301 1.00 87.56 98 ASN A O 1
ATOM 774 N N . ALA A 1 99 ? -4.379 -4.997 16.281 1.00 89.06 99 ALA A N 1
ATOM 775 C CA . ALA A 1 99 ? -5.618 -4.228 16.261 1.00 89.06 99 ALA A CA 1
ATOM 776 C C . ALA A 1 99 ? -5.314 -2.723 16.248 1.00 89.06 99 ALA A C 1
ATOM 778 O O . ALA A 1 99 ? -4.676 -2.204 17.162 1.00 89.06 99 ALA A O 1
ATOM 779 N N . LEU A 1 100 ? -5.802 -2.029 15.225 1.00 90.12 100 LEU A N 1
ATOM 780 C CA . LEU A 1 100 ? -5.712 -0.580 15.121 1.00 90.12 100 LEU A CA 1
ATOM 781 C C . LEU A 1 100 ? -6.590 0.084 16.187 1.00 90.12 100 LEU A C 1
ATOM 783 O O . LEU A 1 100 ? -7.609 -0.471 16.618 1.00 90.12 100 LEU A O 1
ATOM 787 N N . ALA A 1 101 ? -6.182 1.262 16.652 1.00 92.50 101 ALA A N 1
ATOM 788 C CA . ALA A 1 101 ? -7.028 2.088 17.504 1.00 92.50 101 ALA A CA 1
ATOM 789 C C . ALA A 1 101 ? -8.249 2.588 16.707 1.00 92.50 101 ALA A C 1
ATOM 791 O O . ALA A 1 101 ? -8.174 2.710 15.491 1.00 92.50 101 ALA A O 1
ATOM 792 N N . PRO A 1 102 ? -9.390 2.882 17.341 1.00 92.81 102 PRO A N 1
ATOM 793 C CA . PRO A 1 102 ? -10.442 3.636 16.672 1.00 92.81 102 PRO A CA 1
ATOM 794 C C . PRO A 1 102 ? -9.923 5.019 16.264 1.00 92.81 102 PRO A C 1
ATOM 796 O O . PRO A 1 102 ? -9.326 5.718 17.083 1.00 92.81 102 PRO A O 1
ATOM 799 N N . GLY A 1 103 ? -10.164 5.433 15.021 1.00 92.69 103 GLY A N 1
ATOM 800 C CA . GLY A 1 103 ? -9.640 6.698 14.508 1.00 92.69 103 GLY A CA 1
ATOM 801 C C . GLY A 1 103 ? -9.275 6.664 13.031 1.00 92.69 103 GLY A C 1
ATOM 802 O O . GLY A 1 103 ? -9.596 5.720 12.310 1.00 92.69 103 GLY A O 1
ATOM 803 N N . VAL A 1 104 ? -8.646 7.743 12.565 1.00 93.50 104 VAL A N 1
ATOM 804 C CA . VAL A 1 104 ? -8.170 7.870 11.185 1.00 93.50 104 VAL A CA 1
ATOM 805 C C . VAL A 1 104 ? -6.793 7.233 11.068 1.00 93.50 104 VAL A C 1
ATOM 807 O O . VAL A 1 104 ? -5.883 7.583 11.811 1.00 93.50 104 VAL A O 1
ATOM 810 N N . HIS A 1 105 ? -6.652 6.354 10.085 1.00 93.06 105 HIS A N 1
ATOM 811 C CA . HIS A 1 105 ? -5.404 5.708 9.715 1.00 93.06 105 HIS A CA 1
ATOM 812 C C . HIS A 1 105 ? -5.016 6.095 8.297 1.00 93.06 105 HIS A C 1
ATOM 814 O O . HIS A 1 105 ? -5.880 6.273 7.427 1.00 93.06 105 HIS A O 1
ATOM 820 N N . ARG A 1 106 ? -3.712 6.209 8.052 1.00 92.31 106 ARG A N 1
ATOM 821 C CA . ARG A 1 106 ? -3.154 6.537 6.737 1.00 92.31 106 ARG A CA 1
ATOM 822 C C . ARG A 1 106 ? -2.373 5.355 6.193 1.00 92.31 106 ARG A C 1
ATOM 824 O O . ARG A 1 106 ? -1.510 4.808 6.869 1.00 92.31 106 ARG A O 1
ATOM 831 N N . VAL A 1 107 ? -2.629 5.014 4.939 1.00 92.88 107 VAL A N 1
ATOM 832 C CA . VAL A 1 107 ? -1.841 4.039 4.187 1.00 92.88 107 VAL A CA 1
ATOM 833 C C . VAL A 1 107 ? -1.086 4.757 3.091 1.00 92.88 107 VAL A C 1
ATOM 835 O O . VAL A 1 107 ? -1.589 5.704 2.480 1.00 92.88 107 VAL A O 1
ATOM 838 N N . GLU A 1 108 ? 0.124 4.296 2.834 1.00 91.62 108 GLU A N 1
ATOM 839 C CA . GLU A 1 108 ? 0.943 4.774 1.743 1.00 91.62 108 GLU A CA 1
ATOM 840 C C . GLU A 1 108 ? 1.669 3.615 1.069 1.00 91.62 108 GLU A C 1
ATOM 842 O O . GLU A 1 108 ? 2.196 2.728 1.730 1.00 91.62 108 GLU A O 1
ATOM 847 N N . ILE A 1 109 ? 1.669 3.625 -0.257 1.00 91.19 109 ILE A N 1
ATOM 848 C CA . ILE A 1 109 ? 2.419 2.708 -1.101 1.00 91.19 109 ILE A CA 1
ATOM 849 C C . ILE A 1 109 ? 3.372 3.548 -1.936 1.00 91.19 109 ILE A C 1
ATOM 851 O O . ILE A 1 109 ? 2.953 4.512 -2.585 1.00 91.19 109 ILE A O 1
ATOM 855 N N . LEU A 1 110 ? 4.633 3.150 -1.923 1.00 90.31 110 LEU A N 1
ATOM 856 C CA . LEU A 1 110 ? 5.667 3.619 -2.825 1.00 90.31 110 LEU A CA 1
ATOM 857 C C . LEU A 1 110 ? 6.119 2.419 -3.652 1.00 90.31 110 LEU A C 1
ATOM 859 O O . LEU A 1 110 ? 6.402 1.367 -3.092 1.00 90.31 110 LEU A O 1
ATOM 863 N N . ALA A 1 111 ? 6.136 2.566 -4.966 1.00 87.62 111 ALA A N 1
ATOM 864 C CA . ALA A 1 111 ? 6.685 1.581 -5.878 1.00 87.62 111 ALA A CA 1
ATOM 865 C C . ALA A 1 111 ? 7.762 2.255 -6.726 1.00 87.62 111 ALA A C 1
ATOM 867 O O . ALA A 1 111 ? 7.563 3.381 -7.193 1.00 87.62 111 ALA A O 1
ATOM 868 N N . GLU A 1 112 ? 8.884 1.575 -6.906 1.00 85.69 112 GLU A N 1
ATOM 869 C CA . GLU A 1 112 ? 10.039 2.059 -7.655 1.00 85.69 112 GLU A CA 1
ATOM 870 C C . GLU A 1 112 ? 10.462 0.952 -8.617 1.00 85.69 112 GLU A C 1
ATOM 872 O O . GLU A 1 112 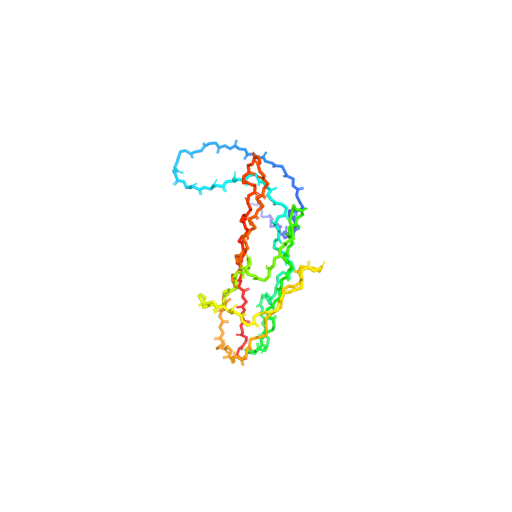? 10.889 -0.105 -8.176 1.00 85.69 112 GLU A O 1
ATOM 877 N N . SER A 1 113 ? 10.309 1.160 -9.925 1.00 77.75 113 SER A N 1
ATOM 878 C CA . SER A 1 113 ? 10.834 0.229 -10.921 1.00 77.75 113 SER A CA 1
ATOM 879 C C . SER A 1 113 ? 12.187 0.711 -11.418 1.00 77.75 113 SER A C 1
ATOM 881 O O . SER A 1 113 ? 12.323 1.829 -11.919 1.00 77.75 113 SER A O 1
ATOM 883 N N . GLU A 1 114 ? 13.200 -0.144 -11.315 1.00 67.00 114 GLU A N 1
ATOM 884 C CA . GLU A 1 114 ? 14.462 0.051 -12.017 1.00 67.00 114 GLU A CA 1
ATOM 885 C C . GLU A 1 114 ? 14.433 -0.725 -13.338 1.00 67.00 114 GLU A C 1
ATOM 887 O O . GLU A 1 114 ? 14.776 -1.901 -13.400 1.00 67.00 114 GLU A O 1
ATOM 892 N N . SER A 1 115 ? 14.026 -0.062 -14.422 1.00 56.34 115 SER A N 1
ATOM 893 C CA . SER A 1 115 ? 14.215 -0.590 -15.780 1.00 56.34 115 SER A CA 1
ATOM 894 C C . SER A 1 115 ? 15.606 -0.185 -16.264 1.00 56.34 115 SER A C 1
ATOM 896 O O . SER A 1 115 ? 15.845 0.983 -16.600 1.00 56.34 115 SER A O 1
ATOM 898 N N . GLY A 1 116 ? 16.544 -1.127 -16.240 1.00 48.62 116 GLY A N 1
ATOM 899 C CA . GLY A 1 116 ? 17.886 -0.950 -16.778 1.00 48.62 116 GLY A CA 1
ATOM 900 C C . GLY A 1 116 ? 18.050 -1.713 -18.083 1.00 48.62 116 GLY A C 1
ATOM 901 O O . GLY A 1 116 ? 18.314 -2.906 -18.035 1.00 48.62 116 GLY A O 1
ATOM 902 N N . ASP A 1 117 ? 17.982 -1.008 -19.211 1.00 46.53 117 ASP A N 1
ATOM 903 C CA . ASP A 1 117 ? 18.544 -1.497 -20.470 1.00 46.53 117 ASP A CA 1
ATOM 904 C C . ASP A 1 117 ? 19.807 -0.684 -20.784 1.00 46.53 117 ASP A C 1
ATOM 906 O O . ASP A 1 117 ? 19.905 0.502 -20.443 1.00 46.53 117 ASP A O 1
ATOM 910 N N . GLU A 1 118 ? 20.763 -1.310 -21.472 1.00 47.72 118 GLU A N 1
ATOM 911 C CA . GLU A 1 118 ? 22.124 -0.838 -21.799 1.00 47.72 118 GLU A CA 1
ATOM 912 C C . GLU A 1 118 ? 22.196 0.500 -22.578 1.00 47.72 118 GLU A C 1
ATOM 914 O O . GLU A 1 118 ? 23.275 0.967 -22.937 1.00 47.72 118 GLU A O 1
ATOM 919 N N . ARG A 1 119 ? 21.056 1.159 -22.834 1.00 46.59 119 ARG A N 1
ATOM 920 C CA . ARG A 1 119 ? 20.944 2.450 -23.535 1.00 46.59 119 ARG A CA 1
ATOM 921 C C . ARG A 1 119 ? 20.271 3.577 -22.744 1.00 46.59 119 ARG A C 1
ATOM 923 O O . ARG A 1 119 ? 20.162 4.684 -23.268 1.00 46.59 119 ARG A O 1
ATOM 930 N N . GLY A 1 120 ? 19.871 3.357 -21.493 1.00 47.12 120 GLY A N 1
ATOM 931 C CA . GLY A 1 120 ? 19.360 4.431 -20.638 1.00 47.12 120 GLY A CA 1
ATOM 932 C C . GLY A 1 120 ? 18.378 3.935 -19.585 1.00 47.12 120 GLY A C 1
ATOM 933 O O . GLY A 1 120 ? 17.366 3.320 -19.907 1.00 47.12 120 GLY A O 1
ATOM 934 N N . ARG A 1 121 ? 18.662 4.242 -18.313 1.00 50.94 121 ARG A N 1
ATOM 935 C CA . ARG A 1 121 ? 17.762 3.978 -17.180 1.00 50.94 121 ARG A CA 1
ATOM 936 C C . ARG A 1 121 ? 16.400 4.614 -17.446 1.00 50.94 121 ARG A C 1
ATOM 938 O O . ARG A 1 121 ? 16.276 5.837 -17.411 1.00 50.94 121 ARG A O 1
ATOM 945 N N . THR A 1 122 ? 15.380 3.788 -17.642 1.00 55.22 122 THR A N 1
ATOM 946 C CA . THR A 1 122 ? 13.987 4.241 -17.749 1.00 55.22 122 THR A CA 1
ATOM 947 C C . THR A 1 122 ? 13.235 3.750 -16.517 1.00 55.22 122 THR A C 1
ATOM 949 O O . THR A 1 122 ? 12.296 2.966 -16.599 1.00 55.22 122 THR A O 1
ATOM 952 N N . GLY A 1 123 ? 13.732 4.141 -15.342 1.00 62.00 123 GLY A N 1
ATOM 953 C CA . GLY A 1 123 ? 13.112 3.805 -14.065 1.00 62.00 123 GLY A CA 1
ATOM 954 C C . GLY A 1 123 ? 11.884 4.668 -13.780 1.00 62.00 123 GLY A C 1
ATOM 955 O O . GLY A 1 123 ? 11.836 5.845 -14.151 1.00 62.00 123 GLY A O 1
ATOM 956 N N . GLY A 1 124 ? 10.893 4.071 -13.126 1.00 73.44 124 GLY A N 1
ATOM 957 C CA . GLY A 1 124 ? 9.633 4.694 -12.748 1.00 73.44 124 GLY A CA 1
ATOM 958 C C . GLY A 1 124 ? 9.468 4.794 -11.242 1.00 73.44 124 GLY A C 1
ATOM 959 O O . GLY A 1 124 ? 9.879 3.901 -10.511 1.00 73.44 124 GLY A O 1
ATOM 960 N N . THR A 1 125 ? 8.820 5.850 -10.752 1.00 82.12 125 THR A N 1
ATOM 961 C CA . THR A 1 125 ? 8.352 5.887 -9.359 1.00 82.12 125 THR A CA 1
ATOM 962 C C . THR A 1 125 ? 6.868 6.216 -9.316 1.00 82.12 125 THR A C 1
ATOM 964 O O . THR A 1 125 ? 6.388 7.113 -10.011 1.00 82.12 125 THR A O 1
ATOM 967 N N . ALA A 1 126 ? 6.119 5.478 -8.500 1.00 84.25 126 ALA A N 1
ATOM 968 C CA . ALA A 1 126 ? 4.710 5.732 -8.251 1.00 84.25 126 ALA A CA 1
ATOM 969 C C . ALA A 1 126 ? 4.444 5.746 -6.756 1.00 84.25 126 ALA A C 1
ATOM 971 O O . ALA A 1 126 ? 4.854 4.861 -6.009 1.00 84.25 126 ALA A O 1
ATOM 972 N N . ARG A 1 127 ? 3.692 6.753 -6.323 1.00 88.44 127 ARG A N 1
ATOM 973 C CA . ARG A 1 127 ? 3.309 6.922 -4.928 1.00 88.44 127 ARG A CA 1
ATOM 974 C C . ARG A 1 127 ? 1.807 7.078 -4.826 1.00 88.44 127 ARG A C 1
ATOM 976 O O . ARG A 1 127 ? 1.198 7.867 -5.549 1.00 88.44 127 ARG A O 1
ATOM 983 N N . LYS A 1 128 ? 1.202 6.363 -3.885 1.00 88.38 128 LYS A N 1
ATOM 984 C CA . LYS A 1 128 ? -0.221 6.479 -3.578 1.00 88.38 128 LYS A CA 1
ATOM 985 C C . LYS A 1 128 ? -0.423 6.475 -2.079 1.00 88.38 128 LYS A C 1
ATOM 987 O O . LYS A 1 128 ? 0.036 5.574 -1.395 1.00 88.38 128 LYS A O 1
ATOM 992 N N . SER A 1 129 ? -1.151 7.462 -1.577 1.00 90.56 129 SER A N 1
ATOM 993 C CA . SER A 1 129 ? -1.578 7.496 -0.183 1.00 90.56 129 SER A CA 1
ATOM 994 C C . SER A 1 129 ? -3.081 7.700 -0.090 1.00 90.56 129 SER A C 1
ATOM 996 O O . SER A 1 129 ? -3.699 8.286 -0.983 1.00 90.56 129 SER A O 1
ATOM 998 N N . TRP A 1 130 ? -3.677 7.153 0.961 1.00 92.25 130 TRP A N 1
ATOM 999 C CA . TRP A 1 130 ? -5.091 7.320 1.268 1.00 92.25 130 TR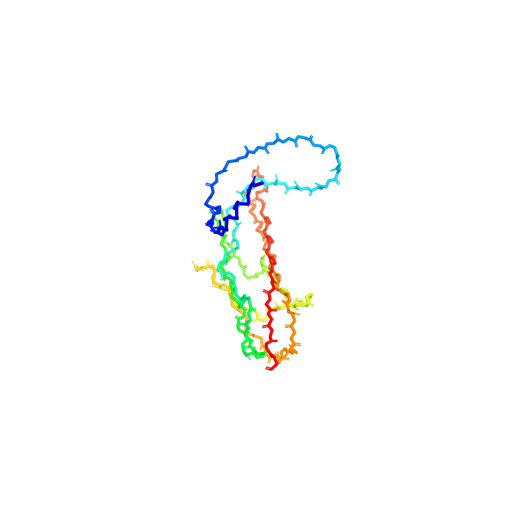P A CA 1
ATOM 1000 C C . TRP A 1 130 ? -5.341 7.102 2.757 1.00 92.25 130 TRP A C 1
ATOM 1002 O O . TRP A 1 130 ? -4.462 6.661 3.499 1.00 92.25 130 TRP A O 1
ATOM 1012 N N . THR A 1 131 ? -6.556 7.416 3.195 1.00 91.81 131 THR A N 1
ATOM 1013 C CA . THR A 1 131 ? -6.976 7.256 4.584 1.00 91.81 131 THR A CA 1
ATOM 1014 C C . THR A 1 131 ? -8.228 6.401 4.702 1.00 91.81 131 THR A C 1
ATOM 1016 O O . THR A 1 13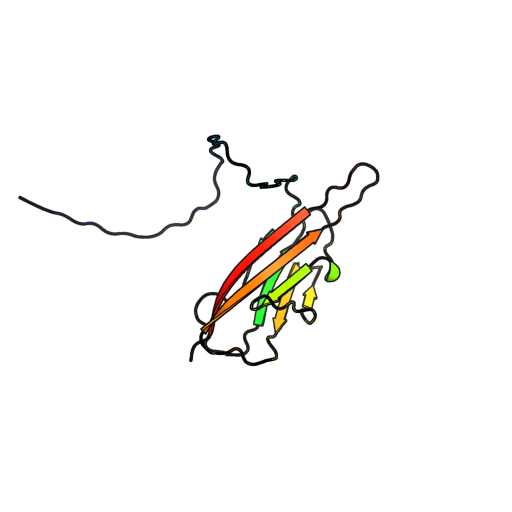1 ? -9.026 6.262 3.767 1.00 91.81 131 THR A O 1
ATOM 1019 N N . PHE A 1 132 ? -8.395 5.818 5.882 1.00 90.81 132 PHE A N 1
ATOM 1020 C CA . PHE A 1 132 ? -9.612 5.143 6.306 1.00 90.81 132 PHE A CA 1
ATOM 1021 C C . PHE A 1 132 ? -9.838 5.386 7.797 1.00 90.81 132 PHE A C 1
ATOM 1023 O O . PHE A 1 132 ? -8.927 5.782 8.520 1.00 90.81 132 PHE A O 1
ATOM 1030 N N . THR A 1 133 ? -11.060 5.170 8.264 1.00 93.38 133 THR A N 1
ATOM 1031 C CA . THR A 1 133 ? -11.447 5.381 9.657 1.00 93.38 133 THR A CA 1
ATOM 1032 C C . THR A 1 133 ? -11.892 4.071 10.273 1.00 93.38 133 THR A C 1
ATOM 1034 O O . THR A 1 133 ? -12.866 3.478 9.817 1.00 93.38 133 THR A O 1
ATOM 1037 N N . VAL A 1 134 ? -11.214 3.635 11.327 1.00 93.00 134 VAL A N 1
ATOM 1038 C CA . VAL A 1 134 ? -11.638 2.504 12.153 1.00 93.00 134 VAL A CA 1
ATOM 1039 C C . VAL A 1 134 ? -12.731 2.988 13.097 1.00 93.00 134 VAL A C 1
ATOM 1041 O O . VAL A 1 134 ? -12.539 3.950 13.843 1.00 93.00 134 VAL A O 1
ATOM 1044 N N . ALA A 1 135 ? -13.899 2.354 13.022 1.00 90.12 135 ALA A N 1
ATOM 1045 C CA . ALA A 1 135 ? -15.003 2.626 13.928 1.00 90.12 135 ALA A CA 1
ATOM 1046 C C . ALA A 1 135 ? -14.628 2.254 15.372 1.00 90.12 135 ALA A C 1
ATOM 1048 O O . ALA A 1 135 ? -13.815 1.358 15.603 1.00 90.12 135 ALA A O 1
ATOM 1049 N N . ARG A 1 136 ? -15.223 2.977 16.326 1.00 80.06 136 ARG A N 1
ATOM 1050 C CA . ARG A 1 136 ? -15.261 2.546 17.726 1.00 80.06 136 ARG A CA 1
ATOM 1051 C C . ARG A 1 136 ? -16.084 1.279 17.872 1.00 80.06 136 ARG A C 1
ATOM 1053 O O . ARG A 1 136 ? -17.068 1.158 17.105 1.00 80.06 136 ARG A O 1
#

Foldseek 3Di:
DDDDDDDDDDDDDDDDDDDDDDDDDDDCPPPQDDFQWDKAPFDDAEEDAFQWDKTKIATAGPQDQDDLVQKWKDKQNHTDSPWDADSVRSIIIDTRPDGHDFFKMKMKMWGKAFDDDPPDTSIDIDIDMHMYGHHD

Radius of gyration: 19.51 Å; chains: 1; bounding box: 61×52×41 Å

Organism: Rubrobacter radiotolerans (NCBI:txid42256)

Secondary structure (DSSP, 8-state):
-----------------------------------S-EEEEEE--EEES-SS-EEEEEEE-SSS---GGGEEEEETTEEE---EEETTTTEEEEE--SPPPSEEEEEEEEEEE----TT----EEEEEEEEEEE--

Sequence (136 aa):
MGRPRRRRNSRNPRWSTVRVTRTKGSNKTTSYRVSGLSITGVGPTGRVAGRRPTVRATVIDQGTRLTKGDIRLYVDGSEKSRFHYDPASGRLSYYVGNALAPGVHRVEILAESESGDERGRTGGTARKSWTFTVAR

pLDDT: mean 73.13, std 24.34, range [27.55, 95.94]